Protein AF-A0AAW2IQM2-F1 (afdb_monomer)

Sequence (57 aa):
YAKDPKYHGRTKHIDTRYHFIRDSVAQGEVVLRHIPTNDMIADPFTKPLCRDAFHRH

pLDDT: mean 83.81, std 13.66, range [44.44, 96.38]

Solvent-accessible surface area (backbone atoms only — not comparable to full-atom values): 3756 Å² total; per-residue (Å²): 135,84,89,52,79,87,58,48,66,67,50,48,57,49,53,55,52,50,52,51,52,52,50,38,39,73,72,64,80,44,85,92,72,93,66,59,76,87,71,37,82,60,46,76,80,77,42,93,62,56,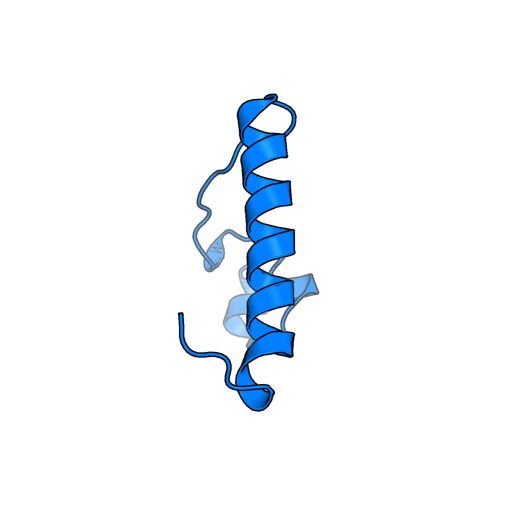69,70,60,54,75,69,103

Secondary structure (DSSP, 8-state):
----TTTHHHHHHHHHHHHHHHHHHHTTS-------GGG-TTHHHHS---HHHHHH-

Structure (mmCIF, N/CA/C/O backbone):
data_AF-A0AAW2IQM2-F1
#
_entry.id   AF-A0AAW2IQM2-F1
#
loop_
_atom_site.group_PDB
_atom_site.id
_atom_site.type_symbol
_atom_site.label_atom_id
_atom_site.label_alt_id
_atom_site.label_comp_id
_atom_site.label_asym_id
_atom_site.label_entity_id
_atom_site.label_seq_id
_atom_site.pdbx_PDB_ins_code
_atom_site.Cartn_x
_atom_site.Cartn_y
_atom_site.Cartn_z
_atom_site.occupancy
_atom_site.B_iso_or_equiv
_atom_site.auth_seq_id
_atom_site.auth_comp_id
_atom_site.auth_asym_id
_atom_site.auth_atom_id
_atom_site.pdbx_PDB_model_num
ATOM 1 N N . TYR A 1 1 ? 5.357 -9.643 27.292 1.00 44.44 1 TYR A N 1
ATOM 2 C CA . TYR A 1 1 ? 5.552 -8.194 27.083 1.00 44.44 1 TYR A CA 1
ATOM 3 C C . TYR A 1 1 ? 6.957 -7.798 27.520 1.00 44.44 1 TYR A C 1
ATOM 5 O O . TYR A 1 1 ? 7.168 -7.480 28.683 1.00 44.44 1 TYR A O 1
ATOM 13 N N . ALA A 1 2 ? 7.938 -7.887 26.619 1.00 44.75 2 ALA A N 1
ATOM 14 C CA . ALA A 1 2 ? 9.307 -7.466 26.911 1.00 44.75 2 ALA A CA 1
ATOM 15 C C . ALA A 1 2 ? 9.404 -5.934 26.794 1.00 44.75 2 ALA A C 1
ATOM 17 O O . ALA A 1 2 ? 9.190 -5.373 25.721 1.00 44.75 2 ALA A O 1
ATOM 18 N N . LYS A 1 3 ? 9.680 -5.259 27.916 1.00 55.75 3 LYS A N 1
ATOM 19 C CA . LYS A 1 3 ? 9.918 -3.810 28.006 1.00 55.75 3 LYS A CA 1
ATOM 20 C C . LYS A 1 3 ? 11.367 -3.491 27.615 1.00 55.75 3 LYS A C 1
ATOM 22 O O . LYS A 1 3 ? 12.139 -3.046 28.455 1.00 55.75 3 LYS A O 1
ATOM 27 N N . ASP A 1 4 ? 11.754 -3.760 26.371 1.00 61.75 4 ASP A N 1
ATOM 28 C CA . ASP A 1 4 ? 13.052 -3.307 25.860 1.00 61.75 4 ASP A CA 1
ATOM 29 C C . ASP A 1 4 ? 12.879 -1.940 25.156 1.00 61.75 4 ASP A C 1
ATOM 31 O O . ASP A 1 4 ? 12.179 -1.859 24.136 1.00 61.75 4 ASP A O 1
ATOM 35 N N . PRO A 1 5 ? 13.480 -0.851 25.679 1.00 59.34 5 PRO A N 1
ATOM 36 C CA . PRO A 1 5 ? 13.359 0.496 25.119 1.00 59.34 5 PRO A CA 1
ATOM 37 C C . PRO A 1 5 ? 13.843 0.607 23.669 1.00 59.34 5 PRO A C 1
ATOM 39 O O . PRO A 1 5 ? 13.366 1.469 22.931 1.00 59.34 5 PRO A O 1
ATOM 42 N N . LYS A 1 6 ? 14.760 -0.270 23.233 1.00 59.66 6 LYS A N 1
ATOM 43 C CA . LYS A 1 6 ? 15.335 -0.232 21.879 1.00 59.66 6 LYS A CA 1
ATOM 44 C C . LYS A 1 6 ? 14.344 -0.654 20.795 1.00 59.66 6 LYS A C 1
ATOM 46 O O . LYS A 1 6 ? 14.469 -0.217 19.653 1.00 59.66 6 LYS A O 1
ATOM 51 N N . TYR A 1 7 ? 13.338 -1.454 21.144 1.00 57.56 7 TYR A N 1
ATOM 52 C CA . TYR A 1 7 ? 12.344 -1.967 20.196 1.00 57.56 7 TYR A CA 1
ATOM 53 C C . TYR A 1 7 ? 11.038 -1.164 20.191 1.00 57.56 7 TYR A C 1
ATOM 55 O O . TYR A 1 7 ? 10.190 -1.368 19.327 1.00 57.56 7 TYR A O 1
ATOM 63 N N . HIS A 1 8 ? 10.869 -0.214 21.114 1.00 61.88 8 HIS A N 1
ATOM 64 C CA . HIS A 1 8 ? 9.598 0.491 21.290 1.00 61.88 8 HIS A CA 1
ATOM 65 C C . HIS A 1 8 ? 9.260 1.451 20.138 1.00 61.88 8 HIS A C 1
ATOM 67 O O . HIS A 1 8 ? 8.096 1.583 19.768 1.00 61.88 8 HIS A O 1
ATOM 73 N N . GLY A 1 9 ? 10.261 2.099 19.533 1.00 61.41 9 GLY A N 1
ATOM 74 C CA . GLY A 1 9 ? 10.029 3.111 18.496 1.00 61.41 9 GLY A CA 1
ATOM 75 C C . GLY A 1 9 ? 9.452 2.541 17.196 1.00 61.41 9 GLY A C 1
ATOM 76 O O . GLY A 1 9 ? 8.424 3.010 16.713 1.00 61.41 9 GLY A O 1
ATOM 77 N N . ARG A 1 10 ? 10.081 1.498 16.634 1.00 63.12 10 ARG A N 1
ATOM 78 C CA . ARG A 1 10 ? 9.660 0.898 15.350 1.00 63.12 10 ARG A CA 1
ATOM 79 C C . ARG A 1 10 ? 8.340 0.141 15.478 1.00 63.12 10 ARG A C 1
ATOM 81 O O . ARG A 1 10 ? 7.497 0.264 14.595 1.00 63.12 10 ARG A O 1
ATOM 88 N N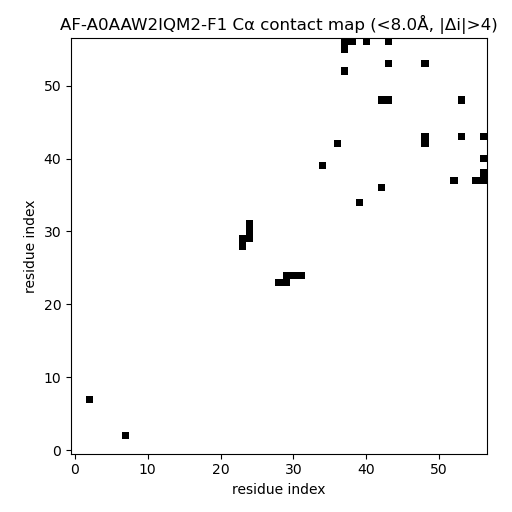 . THR A 1 11 ? 8.141 -0.569 16.587 1.00 71.69 11 THR A N 1
ATOM 89 C CA . THR A 1 11 ? 6.899 -1.304 16.857 1.00 71.69 11 THR A CA 1
ATOM 90 C C . THR A 1 11 ? 5.720 -0.352 17.036 1.00 71.69 11 THR A C 1
ATOM 92 O O . THR A 1 11 ? 4.689 -0.558 16.408 1.00 71.69 11 THR A O 1
ATOM 95 N N . LYS A 1 12 ? 5.896 0.776 17.744 1.00 75.31 12 LYS A N 1
ATOM 96 C CA . LYS A 1 12 ? 4.834 1.785 17.892 1.00 75.31 12 LYS A CA 1
ATOM 97 C C . LYS A 1 12 ? 4.346 2.332 16.545 1.00 75.31 12 LYS A C 1
ATOM 99 O O . LYS A 1 12 ? 3.145 2.498 16.354 1.00 75.31 12 LYS A O 1
ATOM 104 N N . HIS A 1 13 ? 5.252 2.602 15.599 1.00 76.88 13 HIS A N 1
ATOM 105 C CA . HIS A 1 13 ? 4.861 3.080 14.267 1.00 76.88 13 HIS A CA 1
ATOM 106 C C . HIS A 1 13 ? 4.072 2.038 13.464 1.00 76.88 13 HIS A C 1
ATOM 108 O O . HIS A 1 13 ? 3.182 2.420 12.702 1.00 76.88 13 HIS A O 1
ATOM 114 N N . ILE A 1 14 ? 4.383 0.750 13.632 1.00 79.56 14 ILE A N 1
ATOM 115 C CA . ILE A 1 14 ? 3.632 -0.347 13.012 1.00 79.56 14 ILE A CA 1
ATOM 116 C C . ILE A 1 14 ? 2.249 -0.448 13.657 1.00 79.56 14 ILE A C 1
ATOM 118 O O . ILE A 1 14 ? 1.255 -0.422 12.935 1.00 79.56 14 ILE A O 1
ATOM 122 N N . ASP A 1 15 ? 2.180 -0.460 14.990 1.00 81.75 15 ASP A N 1
ATOM 123 C CA . ASP A 1 15 ? 0.925 -0.581 15.739 1.00 81.75 15 ASP A CA 1
ATOM 124 C C . ASP A 1 15 ? -0.048 0.552 15.396 1.00 81.75 15 ASP A C 1
ATOM 126 O O . ASP A 1 15 ? -1.204 0.305 1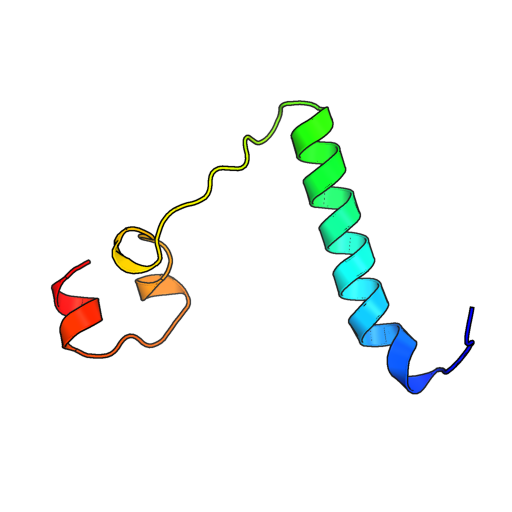5.059 1.00 81.75 15 ASP A O 1
ATOM 130 N N . THR A 1 16 ? 0.418 1.807 15.405 1.00 85.62 16 THR A N 1
ATOM 131 C CA . THR A 1 16 ? -0.439 2.957 15.076 1.00 85.62 16 THR A CA 1
ATOM 132 C C . THR A 1 16 ? -0.983 2.880 13.647 1.00 85.62 16 THR A C 1
ATOM 134 O O . THR A 1 16 ? -2.173 3.106 13.433 1.00 85.62 16 THR A O 1
ATOM 137 N N . ARG A 1 17 ? -0.140 2.538 12.662 1.00 88.12 17 ARG A N 1
ATOM 138 C CA . ARG A 1 17 ? -0.574 2.416 11.259 1.00 88.12 17 ARG A CA 1
ATOM 139 C C . ARG A 1 17 ? -1.538 1.251 11.066 1.00 88.12 17 ARG A C 1
ATOM 141 O O . ARG A 1 17 ? -2.508 1.386 10.328 1.00 88.12 17 ARG A O 1
ATOM 148 N N . TYR A 1 18 ? -1.280 0.131 11.734 1.00 90.25 18 TYR A N 1
ATOM 149 C CA . TYR A 1 18 ? -2.133 -1.046 11.674 1.00 90.25 18 TYR A CA 1
ATOM 150 C C . TYR A 1 18 ? -3.535 -0.749 12.207 1.00 90.25 18 TYR A C 1
ATOM 152 O O . TYR A 1 18 ? -4.516 -1.028 11.521 1.00 90.25 18 TYR A O 1
ATOM 160 N N . HIS A 1 19 ? -3.631 -0.137 13.392 1.00 91.69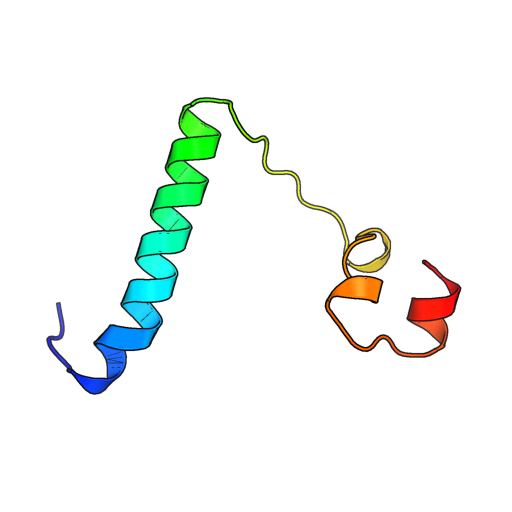 19 HIS A N 1
ATOM 161 C CA . HIS A 1 19 ? -4.919 0.234 13.975 1.00 91.69 19 HIS A CA 1
ATOM 162 C C . HIS A 1 19 ? -5.690 1.203 13.078 1.00 91.69 19 HIS A C 1
ATOM 164 O O . HIS A 1 19 ? -6.847 0.940 12.776 1.00 91.69 19 HIS A O 1
ATOM 170 N N . PHE A 1 20 ? -5.029 2.241 12.560 1.00 92.56 20 PHE A N 1
ATOM 171 C CA . PHE A 1 20 ? -5.658 3.195 11.647 1.00 92.56 20 PHE A CA 1
ATOM 172 C C . PHE A 1 20 ? -6.255 2.525 10.398 1.00 92.56 20 PHE A C 1
ATOM 174 O O . PHE A 1 20 ? -7.421 2.744 10.072 1.00 92.56 20 PHE A O 1
ATOM 181 N N . ILE A 1 21 ? -5.476 1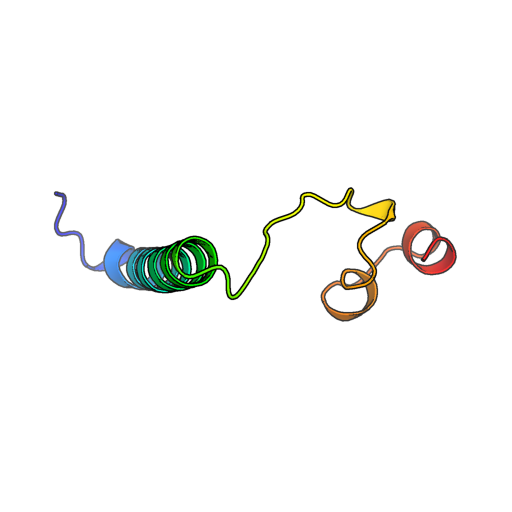.679 9.712 1.00 92.75 21 ILE A N 1
ATOM 182 C CA . ILE A 1 21 ? -5.935 0.990 8.497 1.00 92.75 21 ILE A CA 1
ATOM 183 C C . ILE A 1 21 ? -7.087 0.039 8.827 1.00 92.75 21 ILE A C 1
ATOM 185 O O . ILE A 1 21 ? -8.086 0.014 8.113 1.00 92.75 21 ILE A O 1
ATOM 189 N N . ARG A 1 22 ? -6.967 -0.735 9.911 1.00 94.31 22 ARG A N 1
ATOM 190 C CA . ARG A 1 22 ? -8.003 -1.685 10.328 1.00 94.31 22 ARG A CA 1
ATOM 191 C C . ARG A 1 22 ? -9.320 -0.977 10.634 1.00 94.31 22 ARG A C 1
ATOM 193 O O . ARG A 1 22 ? -10.367 -1.458 10.212 1.00 94.31 22 ARG A O 1
ATOM 200 N N . ASP A 1 23 ? -9.263 0.142 11.345 1.00 95.44 23 ASP A N 1
ATOM 201 C CA . ASP A 1 23 ? -10.455 0.884 11.740 1.00 95.44 23 ASP A CA 1
ATOM 202 C C . ASP A 1 23 ? -11.108 1.554 10.510 1.00 95.44 23 ASP A C 1
ATOM 204 O O . ASP A 1 23 ? -12.317 1.428 10.331 1.00 95.44 23 ASP A O 1
ATOM 208 N N . SER A 1 24 ? -10.311 2.110 9.585 1.00 94.94 24 SER A N 1
ATOM 209 C CA . SER A 1 24 ? -10.803 2.675 8.309 1.00 94.94 24 SER A CA 1
ATOM 210 C C . SER A 1 24 ? -11.509 1.627 7.432 1.00 94.94 24 SER A C 1
ATOM 212 O O . SER A 1 24 ? -12.523 1.903 6.791 1.00 94.94 24 SER A O 1
ATOM 214 N N . VAL A 1 25 ? -10.989 0.394 7.408 1.00 95.88 25 VAL A N 1
ATOM 215 C CA . VAL A 1 25 ? -11.615 -0.732 6.693 1.00 95.88 25 VAL A CA 1
ATOM 216 C C . VAL A 1 25 ? -12.898 -1.180 7.389 1.00 95.88 25 VAL A C 1
ATOM 218 O O . VAL A 1 25 ? -13.896 -1.434 6.721 1.00 95.88 25 VAL A O 1
ATOM 221 N N . ALA A 1 26 ? -12.901 -1.255 8.723 1.00 95.50 26 ALA A N 1
ATOM 222 C CA . ALA A 1 26 ? -14.080 -1.637 9.500 1.00 95.50 26 ALA A CA 1
ATOM 223 C C . ALA A 1 26 ? -15.231 -0.624 9.362 1.00 95.50 26 ALA A C 1
ATOM 225 O O . ALA A 1 26 ? -16.394 -1.018 9.360 1.00 95.50 26 ALA A O 1
ATOM 226 N N . GLN A 1 27 ? -14.908 0.662 9.208 1.00 96.38 27 GLN A N 1
ATOM 227 C CA . GLN A 1 27 ? -15.870 1.731 8.925 1.00 96.38 27 GLN A CA 1
ATOM 228 C C . GLN A 1 27 ? -16.341 1.749 7.461 1.00 96.38 27 GLN A C 1
ATOM 230 O O . GLN A 1 27 ? -17.278 2.470 7.130 1.00 96.38 27 GLN A O 1
ATOM 235 N N . GLY A 1 28 ? -15.723 0.949 6.584 1.00 94.69 28 GLY A N 1
ATOM 236 C CA . GLY A 1 28 ? -16.051 0.897 5.159 1.00 94.69 28 GLY A CA 1
ATOM 237 C C . GLY A 1 28 ? -15.542 2.096 4.355 1.00 94.69 28 GLY A C 1
ATOM 238 O O . GLY A 1 28 ? -15.907 2.239 3.192 1.00 94.69 28 GLY A O 1
ATOM 239 N N . GLU A 1 29 ? -14.690 2.941 4.941 1.00 96.19 29 GLU A N 1
ATOM 240 C CA . GLU A 1 29 ? -14.099 4.102 4.264 1.00 96.19 29 GLU A CA 1
ATOM 241 C C . GLU A 1 29 ? -13.073 3.679 3.206 1.00 96.19 29 GLU A C 1
ATOM 243 O O . GLU A 1 29 ? -12.873 4.363 2.202 1.00 96.19 29 GLU A O 1
ATOM 248 N N . VAL A 1 30 ? -12.419 2.533 3.423 1.00 94.12 30 VAL A N 1
ATOM 249 C CA . VAL A 1 30 ? -11.384 1.997 2.537 1.00 94.12 30 VAL A CA 1
ATOM 250 C C . VAL A 1 30 ? -11.604 0.508 2.298 1.00 94.12 30 VAL A C 1
ATOM 252 O O . VAL A 1 30 ? -11.851 -0.261 3.225 1.00 94.12 30 VAL A O 1
ATOM 255 N N . VAL A 1 31 ? -11.431 0.076 1.048 1.00 93.75 31 VAL A N 1
ATOM 256 C CA . VAL A 1 31 ? -11.408 -1.342 0.670 1.00 93.75 31 VAL A CA 1
ATOM 257 C C . VAL A 1 31 ? -9.972 -1.756 0.374 1.00 93.75 31 VAL A C 1
ATOM 259 O O . VAL A 1 31 ? -9.320 -1.199 -0.509 1.00 93.75 31 VAL A O 1
ATOM 262 N N . LEU A 1 32 ? -9.475 -2.762 1.093 1.00 91.56 32 LEU A N 1
ATOM 263 C CA . LEU A 1 32 ? -8.161 -3.336 0.822 1.00 91.56 32 LEU A CA 1
ATOM 264 C C . LEU A 1 32 ? -8.252 -4.356 -0.312 1.00 91.56 32 LEU A C 1
ATOM 266 O O . LEU A 1 32 ? -8.979 -5.344 -0.225 1.00 91.56 32 LEU A O 1
ATOM 270 N N . ARG A 1 33 ? -7.457 -4.137 -1.360 1.00 93.88 33 ARG A N 1
ATOM 271 C CA . ARG A 1 33 ? -7.286 -5.076 -2.468 1.00 93.88 33 ARG A CA 1
ATOM 272 C C . ARG A 1 33 ? -5.806 -5.308 -2.717 1.00 93.88 33 ARG A C 1
ATOM 274 O O . ARG A 1 33 ? -5.040 -4.358 -2.850 1.00 93.88 33 ARG A O 1
ATOM 281 N N . HIS A 1 34 ? -5.422 -6.574 -2.825 1.00 93.62 34 HIS A N 1
ATOM 282 C CA . HIS A 1 34 ? -4.087 -6.934 -3.281 1.00 93.62 34 HIS A CA 1
ATOM 283 C C . HIS A 1 34 ? -3.948 -6.647 -4.782 1.00 93.62 34 HIS A C 1
ATOM 285 O O . HIS A 1 34 ? -4.800 -7.052 -5.573 1.00 93.62 34 HIS A O 1
ATOM 291 N N . ILE A 1 35 ? -2.868 -5.966 -5.163 1.00 93.25 35 ILE A N 1
ATOM 292 C CA . ILE A 1 35 ? -2.499 -5.701 -6.555 1.00 93.25 35 ILE A CA 1
ATOM 293 C C . ILE A 1 35 ? -1.085 -6.260 -6.757 1.00 93.25 35 ILE A C 1
ATOM 295 O O . ILE A 1 35 ? -0.208 -5.938 -5.952 1.00 93.25 35 ILE A O 1
ATOM 299 N N . PRO A 1 36 ? -0.847 -7.104 -7.777 1.00 93.19 36 PRO A N 1
ATOM 300 C CA . PRO A 1 36 ? 0.496 -7.569 -8.104 1.00 93.19 36 PRO A CA 1
ATOM 301 C C . PRO A 1 36 ? 1.453 -6.396 -8.352 1.00 93.19 36 PRO A C 1
ATOM 303 O O . PRO A 1 36 ? 1.055 -5.377 -8.904 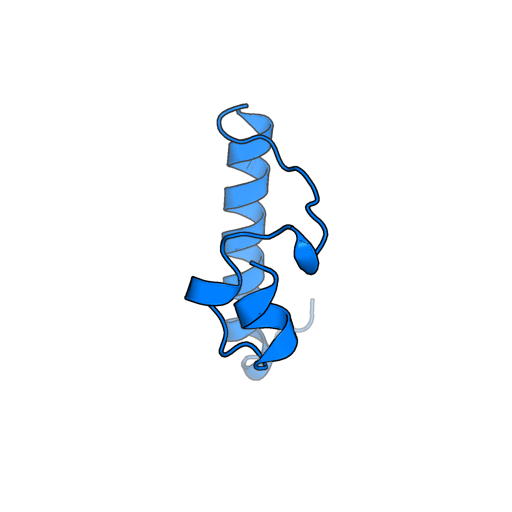1.00 93.19 36 PRO A O 1
ATOM 306 N N . THR A 1 37 ? 2.733 -6.552 -8.008 1.00 87.75 37 THR A N 1
ATOM 307 C CA . THR A 1 37 ? 3.764 -5.506 -8.173 1.00 87.75 37 THR A CA 1
ATOM 308 C C . THR A 1 37 ? 3.804 -4.924 -9.588 1.00 87.75 37 THR A C 1
ATOM 310 O O . THR A 1 37 ? 3.854 -3.712 -9.744 1.00 87.75 37 THR A O 1
ATOM 313 N N . ASN A 1 38 ? 3.697 -5.772 -10.617 1.00 87.75 38 ASN A N 1
ATOM 314 C CA . ASN A 1 38 ? 3.711 -5.332 -12.018 1.00 87.75 38 ASN A CA 1
ATOM 315 C C . ASN A 1 38 ? 2.511 -4.446 -12.398 1.00 87.75 38 ASN A C 1
ATOM 317 O O . ASN A 1 38 ? 2.605 -3.695 -13.360 1.00 87.75 38 ASN A O 1
ATOM 321 N N . ASP A 1 39 ? 1.415 -4.511 -11.641 1.00 90.56 39 ASP A N 1
ATOM 322 C CA . ASP A 1 39 ? 0.184 -3.758 -11.902 1.00 90.56 39 ASP A CA 1
ATOM 323 C C . ASP A 1 39 ? 0.011 -2.589 -10.912 1.00 90.56 39 ASP A C 1
ATOM 325 O O . ASP A 1 39 ? -0.959 -1.828 -10.972 1.00 90.56 39 ASP A O 1
ATOM 329 N N . MET A 1 40 ? 0.940 -2.431 -9.961 1.00 92.69 40 MET A N 1
ATOM 330 C CA . MET A 1 40 ? 0.874 -1.408 -8.925 1.00 92.69 40 MET A CA 1
ATOM 331 C C . MET A 1 40 ? 1.389 -0.068 -9.460 1.00 92.69 40 MET A C 1
ATOM 333 O O . MET A 1 40 ? 2.564 0.255 -9.335 1.00 92.69 40 MET A O 1
ATOM 337 N N . ILE A 1 41 ? 0.489 0.766 -9.988 1.00 91.62 41 ILE A N 1
ATOM 338 C CA . ILE A 1 41 ? 0.819 2.087 -10.567 1.00 91.62 41 ILE A CA 1
ATOM 339 C C . ILE A 1 41 ? 1.558 3.048 -9.619 1.00 91.62 41 ILE A C 1
ATOM 341 O O . ILE A 1 41 ? 2.124 4.035 -10.069 1.00 91.62 41 ILE A O 1
ATOM 345 N N . ALA A 1 42 ? 1.540 2.791 -8.308 1.00 91.75 42 ALA A N 1
ATOM 346 C CA . ALA A 1 42 ? 2.245 3.590 -7.307 1.00 91.75 42 ALA A CA 1
ATOM 347 C C . ALA A 1 42 ? 3.747 3.263 -7.220 1.00 91.75 42 ALA A C 1
ATOM 349 O O . ALA A 1 42 ? 4.520 4.060 -6.683 1.00 91.75 42 ALA A O 1
ATOM 350 N N . ASP A 1 43 ? 4.175 2.104 -7.725 1.00 91.81 43 ASP A N 1
ATOM 351 C CA . ASP A 1 43 ? 5.565 1.657 -7.639 1.00 91.81 43 ASP A CA 1
ATOM 352 C C . ASP A 1 43 ? 6.541 2.594 -8.371 1.00 91.81 43 ASP A C 1
ATOM 354 O O . ASP A 1 43 ? 7.520 2.991 -7.735 1.00 91.81 43 ASP A O 1
ATOM 358 N N . PRO A 1 44 ? 6.263 3.072 -9.604 1.00 91.50 44 PRO A N 1
ATOM 359 C CA . PRO A 1 44 ? 7.092 4.084 -10.268 1.00 91.50 44 PRO A CA 1
ATOM 360 C C . PRO A 1 44 ? 7.276 5.387 -9.474 1.00 91.50 44 PRO A C 1
ATOM 362 O O . PRO A 1 44 ? 8.291 6.061 -9.626 1.00 91.50 44 PRO A O 1
ATOM 365 N N . PHE A 1 45 ? 6.308 5.751 -8.625 1.00 92.25 45 PHE A N 1
ATOM 366 C CA . PHE A 1 45 ? 6.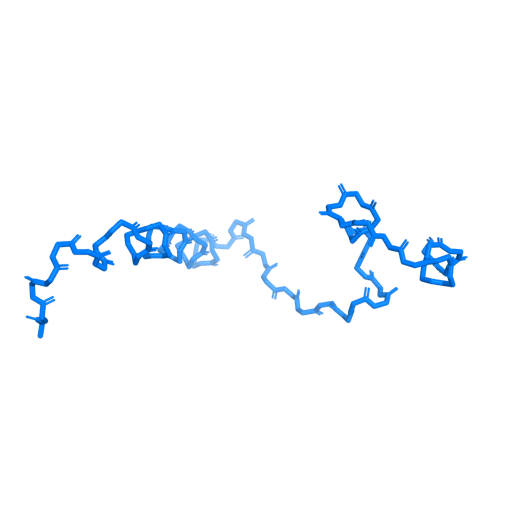330 7.001 -7.854 1.00 92.25 45 PHE A CA 1
ATOM 367 C C . PHE A 1 45 ? 6.961 6.856 -6.469 1.00 92.25 45 PHE A C 1
ATOM 369 O O . PHE A 1 45 ? 7.336 7.853 -5.854 1.00 92.25 45 PHE A O 1
ATOM 376 N N . THR A 1 46 ? 7.051 5.634 -5.946 1.00 93.25 46 THR A N 1
ATOM 377 C CA . THR A 1 46 ? 7.507 5.373 -4.571 1.00 93.25 46 THR A CA 1
ATOM 378 C C . THR A 1 46 ? 8.835 4.631 -4.511 1.00 93.25 46 THR A C 1
ATOM 380 O O . THR A 1 46 ? 9.463 4.588 -3.450 1.00 93.25 46 THR A O 1
ATOM 383 N N . LYS A 1 47 ? 9.283 4.056 -5.632 1.00 89.06 47 LYS A N 1
ATOM 384 C CA . LYS A 1 47 ? 10.491 3.238 -5.723 1.00 89.06 47 LYS A CA 1
ATOM 385 C C . LYS A 1 47 ? 11.290 3.587 -6.982 1.00 89.06 47 LYS A C 1
ATOM 387 O O . LYS A 1 47 ? 10.706 3.854 -8.029 1.00 89.06 47 LYS A O 1
ATOM 392 N N . PRO A 1 48 ? 12.628 3.507 -6.930 1.00 88.19 48 PRO A N 1
ATOM 393 C CA . PRO A 1 48 ? 13.436 3.492 -8.139 1.00 88.19 48 PRO A CA 1
ATOM 394 C C . PRO A 1 48 ? 13.261 2.139 -8.845 1.00 88.19 48 PRO A C 1
ATOM 396 O O . PRO A 1 48 ? 13.716 1.108 -8.346 1.00 88.19 48 PRO A O 1
ATOM 399 N N . LEU A 1 49 ? 12.579 2.131 -9.991 1.00 89.56 49 LEU A N 1
ATOM 400 C CA . LEU A 1 49 ? 12.370 0.922 -10.787 1.00 89.56 49 LEU A CA 1
ATOM 401 C C . LEU A 1 49 ? 13.534 0.669 -11.748 1.00 89.56 49 LEU A C 1
ATOM 403 O O . LEU A 1 49 ? 14.148 1.599 -12.272 1.00 89.56 49 LEU A O 1
ATOM 407 N N . CYS A 1 50 ? 13.826 -0.606 -12.012 1.00 88.94 50 CYS A N 1
ATOM 408 C CA . CYS A 1 50 ? 14.720 -0.971 -13.107 1.00 88.94 50 CYS A CA 1
ATOM 409 C C . CYS A 1 50 ? 14.073 -0.619 -14.456 1.00 88.94 50 CYS A C 1
ATOM 411 O O . CYS A 1 50 ? 12.849 -0.532 -14.564 1.00 88.94 50 CYS A O 1
ATOM 413 N N . ARG A 1 51 ? 14.897 -0.433 -15.494 1.00 87.75 51 ARG A N 1
ATOM 414 C CA . ARG A 1 51 ? 14.451 0.026 -16.821 1.00 87.75 51 ARG A CA 1
ATOM 415 C C . ARG A 1 51 ? 13.270 -0.786 -17.364 1.00 87.75 51 ARG A C 1
ATOM 417 O O . ARG A 1 51 ? 12.300 -0.197 -17.825 1.00 87.75 51 ARG A O 1
ATOM 424 N N . ASP A 1 52 ? 13.331 -2.110 -17.256 1.00 87.62 52 ASP A N 1
ATOM 425 C CA . ASP A 1 52 ? 12.293 -2.993 -17.797 1.00 87.62 52 ASP A CA 1
ATOM 426 C C . ASP A 1 52 ? 10.965 -2.875 -17.043 1.00 87.62 52 ASP A C 1
ATOM 428 O O . ASP A 1 52 ? 9.903 -2.917 -17.660 1.00 87.62 52 ASP A O 1
ATOM 432 N N . ALA A 1 53 ? 11.010 -2.699 -15.718 1.00 85.12 53 ALA A N 1
ATOM 433 C CA . ALA A 1 53 ? 9.813 -2.463 -14.915 1.00 85.12 53 ALA A CA 1
ATOM 434 C C . ALA A 1 53 ? 9.243 -1.063 -15.179 1.00 85.12 53 ALA A C 1
ATOM 436 O O . ALA A 1 53 ? 8.036 -0.920 -15.325 1.00 85.12 53 ALA A O 1
ATOM 437 N N . PHE A 1 54 ? 10.100 -0.047 -15.325 1.00 85.69 54 PHE A N 1
ATOM 438 C CA . PHE A 1 54 ? 9.673 1.311 -15.661 1.00 85.69 54 PHE A CA 1
ATOM 439 C C . PHE A 1 54 ? 9.011 1.398 -17.043 1.00 85.69 54 PHE A C 1
ATOM 441 O O . PHE A 1 54 ? 8.022 2.094 -17.187 1.00 85.69 54 PHE A O 1
ATOM 448 N N . HIS A 1 55 ? 9.519 0.679 -18.050 1.00 85.25 55 HIS A N 1
ATOM 449 C CA . HIS A 1 55 ? 8.910 0.641 -19.388 1.00 85.25 55 HIS A CA 1
ATOM 450 C C . HIS A 1 55 ? 7.595 -0.154 -19.444 1.00 85.25 55 HIS A C 1
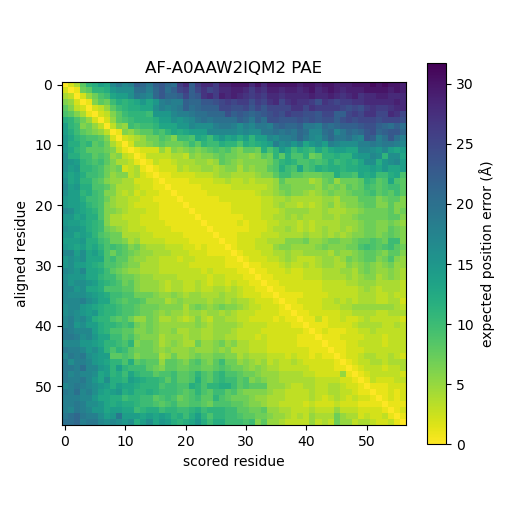ATOM 452 O O . HIS A 1 55 ? 6.863 -0.049 -20.425 1.00 85.25 55 HIS A O 1
ATOM 458 N N . ARG A 1 56 ? 7.341 -1.017 -18.454 1.00 82.81 56 ARG A N 1
ATOM 459 C CA . ARG A 1 56 ? 6.147 -1.869 -18.393 1.00 82.81 56 ARG A CA 1
ATOM 460 C C . ARG A 1 56 ? 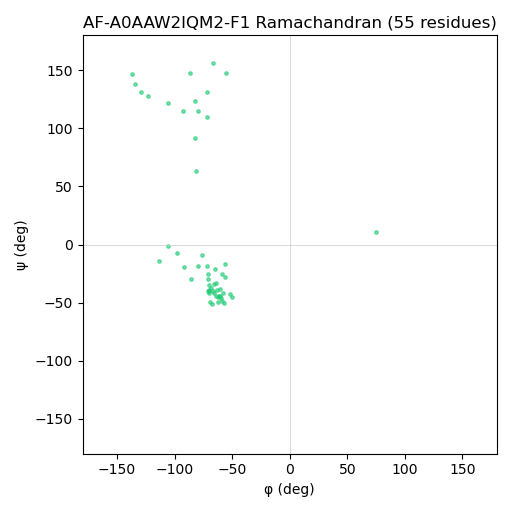4.951 -1.158 -17.752 1.00 82.81 56 ARG A C 1
ATOM 462 O O . ARG A 1 56 ? 3.824 -1.522 -18.081 1.00 82.81 56 ARG A O 1
ATOM 469 N N . HIS A 1 57 ? 5.206 -0.226 -16.833 1.00 83.81 57 HIS A N 1
ATOM 470 C CA . HIS A 1 57 ? 4.189 0.614 -16.194 1.00 83.81 57 HIS A CA 1
ATOM 471 C C . HIS A 1 57 ? 3.775 1.779 -17.094 1.00 83.81 57 HIS A C 1
ATOM 473 O O . HIS A 1 57 ? 2.579 2.139 -17.028 1.00 83.81 57 HIS A O 1
#

Foldseek 3Di:
DDPDVVPVPVVVVVVVVVVVVVVCVVVVVDDDDDDDPLRPPCCVVPHDDDPVSVVSD

Organism: Sesamum radiatum (NCBI:txid300843)

Radius of gyration: 16.81 Å; Cα contacts (8 Å, |Δi|>4): 18; chains: 1; bounding box: 31×15×47 Å

Mean predicted aligned error: 8.59 Å